Protein AF-A0A1C6LAA1-F1 (afdb_monomer)

Sequence (83 aa):
MRKMSKNAWVFQMTVHGVEPDNDVIIQELINESGGLMIGKRKISKGVSYLLVVDLLALDILMTGMAEAYPCEVSYRKAKVIKF

Radius of gyration: 12.03 Å; Cα contacts (8 Å, |Δi|>4): 136; chains: 1; bounding box: 26×26×33 Å

Secondary structure (DSSP, 8-state):
-PPPPTT-EEEEEEEES--TTTHHHHHHHHHHTT-EEEEEEEETTEEEEEEEE-HHHHHHHHHHHHHH--S-EEEEEEEPPP-

Nearest PDB structures (foldseek):
  4v7d-assembly1_BZ  TM=6.488E-01  e=9.299E-03  Escherichia coli K-12
  2rdo-assembly1_7  TM=6.750E-01  e=1.284E-02  Escherichia coli
  8p2f-assembly1_E  TM=7.338E-01  e=3.847E-02  Staphylococcus aureus subsp. aureus NCTC 8325
  4fn5-assembly1_A  TM=5.632E-01  e=9.919E-03  Pseudomonas aeruginosa PAO1
  5h7l-assembly2_B  TM=6.544E-01  e=4.377E-02  Pyrococcus horikoshii OT3

Solvent-accessible surface area (backbone atoms only — not comparable to full-atom values): 4703 Å² total; per-residue (Å²): 134,69,80,69,57,98,72,34,30,32,32,35,41,35,40,33,81,60,62,92,78,55,58,64,60,54,52,47,43,36,50,73,29,39,30,43,80,79,44,76,45,83,51,100,63,28,42,37,37,32,30,43,30,25,73,66,22,46,52,45,32,53,50,52,42,55,73,77,40,92,52,62,70,48,80,41,82,70,47,83,60,83,133

pLDDT: mean 81.32, std 11.86, range [44.16, 92.06]

Foldseek 3Di:
DDDADLFWFKKKKWFFPDDPPCVVVLVVQCVVLVKDFPDWDDDPGTIITIITHDPSSVVSSVVSCVVVPVTDMDMDGPGGDND

Structure (mmCIF, N/CA/C/O backbone):
data_AF-A0A1C6LAA1-F1
#
_entry.id   AF-A0A1C6LAA1-F1
#
loop_
_atom_site.group_PDB
_atom_site.id
_atom_site.type_symbol
_atom_site.label_atom_id
_atom_site.label_alt_id
_atom_site.label_comp_id
_atom_site.label_asym_id
_atom_site.label_entity_id
_atom_site.label_seq_id
_atom_site.pdbx_PDB_ins_code
_atom_site.Cartn_x
_atom_site.Cartn_y
_atom_site.Cartn_z
_atom_site.occupancy
_atom_site.B_iso_or_equiv
_atom_site.auth_seq_id
_atom_site.auth_comp_id
_atom_site.auth_asym_id
_atom_site.auth_atom_id
_atom_site.pdbx_PDB_model_num
ATOM 1 N N . MET A 1 1 ? 1.082 14.126 9.298 1.00 54.53 1 MET A N 1
ATOM 2 C CA . MET A 1 1 ? 0.685 12.702 9.219 1.00 54.53 1 MET A CA 1
ATOM 3 C C . MET A 1 1 ? -0.722 12.534 9.768 1.00 54.53 1 MET A C 1
ATOM 5 O O . MET A 1 1 ? -0.979 12.933 10.901 1.00 54.53 1 MET A O 1
ATOM 9 N N . ARG A 1 2 ? -1.639 12.000 8.958 1.00 64.88 2 ARG A N 1
ATOM 10 C CA . ARG A 1 2 ? -3.016 11.688 9.365 1.00 64.88 2 ARG A C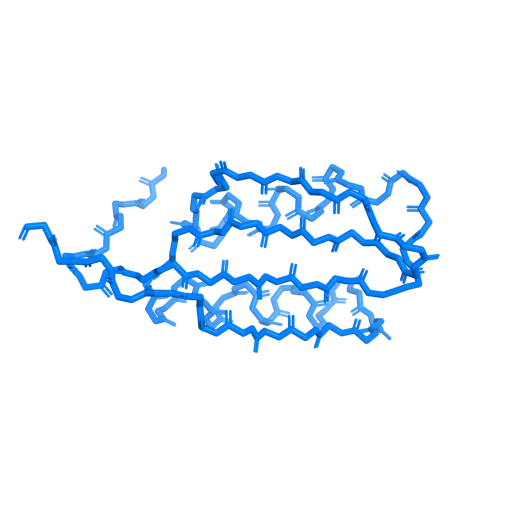A 1
ATOM 11 C C . ARG A 1 2 ? -3.019 10.494 10.331 1.00 64.88 2 ARG A C 1
ATOM 13 O O . ARG A 1 2 ? -2.251 9.558 10.147 1.00 64.88 2 ARG A O 1
ATOM 20 N N . LYS A 1 3 ? -3.883 10.509 11.352 1.00 65.25 3 LYS A N 1
ATOM 21 C CA . LYS A 1 3 ? -4.089 9.343 12.231 1.00 65.25 3 LYS A CA 1
ATOM 22 C C . LYS A 1 3 ? -4.986 8.315 11.528 1.00 65.25 3 LYS A C 1
ATOM 24 O O . LYS A 1 3 ? -6.067 8.685 11.068 1.00 65.25 3 LYS A O 1
ATOM 29 N N . MET A 1 4 ? -4.553 7.051 11.464 1.00 68.31 4 MET A N 1
ATOM 30 C CA . MET A 1 4 ? -5.374 5.937 10.963 1.00 68.31 4 MET A CA 1
ATOM 31 C C . MET A 1 4 ? -6.683 5.830 11.751 1.00 68.31 4 MET A C 1
ATOM 33 O O . MET A 1 4 ? -6.694 5.987 12.978 1.00 68.31 4 MET A O 1
ATOM 37 N N . SER A 1 5 ? -7.787 5.550 11.057 1.00 68.75 5 SER A N 1
ATOM 38 C CA . SER A 1 5 ? -9.065 5.305 11.726 1.00 68.75 5 SER A CA 1
ATOM 39 C C . SER A 1 5 ? -9.034 4.020 12.571 1.00 68.75 5 SER A C 1
ATOM 41 O O . SER A 1 5 ? -8.229 3.117 12.343 1.00 68.75 5 SER A O 1
ATOM 43 N N . LYS A 1 6 ? -9.964 3.901 13.530 1.00 69.31 6 LYS A N 1
ATOM 44 C CA . LYS A 1 6 ? -10.122 2.699 14.377 1.00 69.31 6 LYS A CA 1
ATOM 45 C C . LYS A 1 6 ? -10.467 1.421 13.588 1.00 69.31 6 LYS A C 1
ATOM 47 O O . LYS A 1 6 ? -10.368 0.334 14.141 1.00 69.31 6 LYS A O 1
ATOM 52 N N . ASN A 1 7 ? -10.845 1.547 12.312 1.00 76.31 7 ASN A N 1
ATOM 53 C CA . ASN A 1 7 ? -11.264 0.448 11.438 1.00 76.31 7 ASN A CA 1
ATOM 54 C C . ASN A 1 7 ? -10.213 0.157 10.352 1.00 76.31 7 ASN A C 1
ATOM 56 O O . ASN A 1 7 ? -10.554 0.036 9.173 1.00 76.31 7 ASN A O 1
ATOM 60 N N . ALA A 1 8 ? -8.939 0.077 10.736 1.00 82.12 8 ALA A N 1
ATOM 61 C CA . ALA A 1 8 ? -7.851 -0.296 9.838 1.00 82.12 8 ALA A CA 1
ATOM 62 C C . ALA A 1 8 ? -7.739 -1.823 9.681 1.00 82.12 8 ALA A C 1
ATOM 64 O O . ALA A 1 8 ? -8.085 -2.591 10.579 1.00 82.12 8 ALA A O 1
ATOM 65 N N . TRP A 1 9 ? -7.250 -2.275 8.529 1.00 84.94 9 TRP A N 1
ATOM 66 C CA . TRP A 1 9 ? -7.113 -3.694 8.200 1.00 84.94 9 TRP A CA 1
ATOM 67 C C . TRP A 1 9 ? -5.732 -3.962 7.624 1.00 84.94 9 TRP A C 1
ATOM 69 O O . TRP A 1 9 ? -5.091 -3.063 7.080 1.00 84.94 9 TRP A O 1
ATOM 79 N N . VAL A 1 10 ? -5.296 -5.221 7.703 1.00 88.12 10 VAL A N 1
ATOM 80 C CA . VAL A 1 10 ? -4.059 -5.634 7.048 1.00 88.12 10 VAL A CA 1
ATOM 81 C C . VAL A 1 10 ? -4.354 -6.013 5.610 1.00 88.12 10 VAL A C 1
ATOM 83 O O . VAL A 1 10 ? -5.142 -6.928 5.339 1.00 88.12 10 VAL A O 1
ATOM 86 N N . PHE A 1 11 ? -3.664 -5.348 4.699 1.00 89.25 11 PHE A N 1
ATOM 87 C CA . PHE A 1 11 ? -3.678 -5.619 3.276 1.00 89.25 11 PHE A CA 1
ATOM 88 C C . PHE A 1 11 ? -2.299 -6.051 2.807 1.00 89.25 11 PHE A C 1
ATOM 90 O O . PHE A 1 11 ? -1.275 -5.584 3.290 1.00 89.25 11 PHE A O 1
ATOM 97 N N . GLN A 1 12 ? -2.287 -6.950 1.839 1.00 90.06 12 GLN A N 1
ATOM 98 C CA . GLN A 1 12 ? -1.129 -7.241 1.025 1.00 90.06 12 GLN A CA 1
ATOM 99 C C . GLN A 1 12 ? -1.326 -6.546 -0.321 1.00 90.06 12 GLN A C 1
ATOM 101 O O . GLN A 1 12 ? -2.270 -6.864 -1.044 1.00 90.06 12 GLN A O 1
ATOM 106 N N . MET A 1 13 ? -0.434 -5.621 -0.653 1.00 90.69 13 MET A N 1
ATOM 107 C CA . MET A 1 13 ? -0.333 -5.009 -1.975 1.00 90.69 13 MET A CA 1
ATOM 108 C C . MET A 1 13 ? 0.829 -5.665 -2.710 1.00 90.69 13 MET A C 1
ATOM 110 O O . MET A 1 13 ? 1.932 -5.726 -2.175 1.00 90.69 13 MET A O 1
ATOM 114 N N . THR A 1 14 ? 0.607 -6.180 -3.912 1.00 89.38 14 THR A N 1
ATOM 115 C CA . THR A 1 14 ? 1.681 -6.724 -4.750 1.00 89.38 14 THR A CA 1
ATOM 116 C C . THR A 1 14 ? 1.767 -5.916 -6.024 1.00 89.38 14 THR A C 1
ATOM 118 O O . THR A 1 14 ? 0.776 -5.781 -6.734 1.00 89.38 14 THR A O 1
ATOM 121 N N . VAL A 1 15 ? 2.955 -5.391 -6.294 1.00 88.12 15 VAL A N 1
ATOM 122 C CA . VAL A 1 15 ? 3.241 -4.599 -7.485 1.00 88.12 15 VAL A CA 1
ATOM 123 C C . VAL A 1 15 ? 4.094 -5.462 -8.411 1.00 88.12 15 VAL A C 1
ATOM 125 O O . VAL A 1 15 ? 5.162 -5.942 -8.007 1.00 88.12 15 VAL A O 1
ATOM 128 N N . HIS A 1 16 ? 3.595 -5.717 -9.619 1.00 84.94 16 HIS A N 1
ATO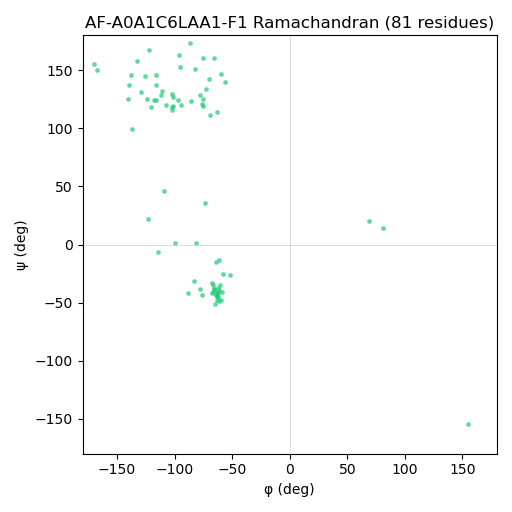M 129 C CA . HIS A 1 16 ? 4.259 -6.538 -10.631 1.00 84.94 16 HIS A CA 1
ATOM 130 C C . HIS A 1 16 ? 5.060 -5.680 -11.615 1.00 84.94 16 HIS A C 1
ATOM 132 O O . HIS A 1 16 ? 4.735 -4.520 -11.842 1.00 84.94 16 HIS A O 1
ATOM 138 N N . GLY A 1 17 ? 6.119 -6.248 -12.203 1.00 73.94 17 GLY A N 1
ATOM 139 C CA . GLY A 1 17 ? 6.908 -5.556 -13.238 1.00 73.94 17 GLY A CA 1
ATOM 140 C C . GLY A 1 17 ? 7.719 -4.357 -12.730 1.00 73.94 17 GLY A C 1
ATOM 141 O O . GLY A 1 17 ? 8.095 -3.491 -13.508 1.00 73.94 17 GLY A O 1
ATOM 142 N N . VAL A 1 18 ? 7.973 -4.295 -11.423 1.00 65.62 18 VAL A N 1
ATOM 143 C CA . VAL A 1 18 ? 8.677 -3.186 -10.773 1.00 65.62 18 VAL A CA 1
ATOM 144 C C . VAL A 1 18 ? 10.171 -3.274 -11.070 1.00 65.62 18 VAL A C 1
ATOM 146 O O . VAL A 1 18 ? 10.818 -4.253 -10.686 1.00 65.62 18 VAL A O 1
ATOM 149 N N . GLU A 1 19 ? 10.724 -2.251 -11.724 1.00 68.50 19 GLU A N 1
ATOM 150 C CA . GLU A 1 19 ? 12.175 -2.063 -11.775 1.00 68.50 19 GLU A CA 1
ATOM 151 C C . GLU A 1 19 ? 12.746 -1.891 -10.355 1.00 68.50 19 GLU A C 1
ATOM 153 O O . GLU A 1 19 ? 12.065 -1.337 -9.491 1.00 68.50 19 GLU A O 1
ATOM 158 N N . PRO A 1 20 ? 13.976 -2.366 -10.078 1.00 59.25 20 PRO A N 1
ATOM 159 C CA . PRO A 1 20 ? 14.527 -2.461 -8.721 1.00 59.25 20 PRO A CA 1
ATOM 160 C C . PRO A 1 20 ? 14.461 -1.177 -7.875 1.00 59.25 20 PRO A C 1
ATOM 162 O O . PRO A 1 20 ? 14.390 -1.281 -6.650 1.00 59.25 20 PRO A O 1
ATOM 165 N N . ASP A 1 21 ? 14.431 -0.008 -8.519 1.00 65.50 21 ASP A N 1
ATOM 166 C CA . ASP A 1 21 ? 14.610 1.306 -7.888 1.00 65.50 21 ASP A CA 1
ATOM 167 C C . ASP A 1 21 ? 13.302 2.066 -7.602 1.00 65.50 21 ASP A C 1
ATOM 169 O O . ASP A 1 21 ? 13.313 3.144 -7.014 1.00 65.50 21 ASP A O 1
ATOM 173 N N . ASN A 1 22 ? 12.147 1.479 -7.914 1.00 76.81 22 ASN A N 1
ATOM 174 C CA . ASN A 1 22 ? 10.834 2.106 -7.698 1.00 76.81 22 ASN A CA 1
ATOM 175 C C . ASN A 1 22 ? 10.305 1.987 -6.256 1.00 76.81 22 ASN A C 1
ATOM 177 O O . ASN A 1 22 ? 9.200 2.423 -5.935 1.00 76.81 22 ASN A O 1
ATOM 181 N N . ASP A 1 23 ? 11.081 1.374 -5.365 1.00 80.81 23 ASP A N 1
ATOM 182 C CA . ASP A 1 23 ? 10.652 1.107 -3.996 1.00 80.81 23 ASP A CA 1
ATOM 183 C C . ASP A 1 23 ? 10.468 2.376 -3.156 1.00 80.81 23 ASP A C 1
ATOM 185 O O . ASP A 1 23 ? 9.587 2.411 -2.302 1.00 80.81 23 ASP A O 1
ATOM 189 N N . VAL A 1 24 ? 11.276 3.410 -3.407 1.00 85.25 24 VAL A N 1
ATOM 190 C CA . VAL A 1 24 ? 11.189 4.690 -2.686 1.00 85.25 24 VAL A CA 1
ATOM 191 C C . VAL A 1 24 ? 9.842 5.354 -2.960 1.00 85.25 24 VAL A C 1
ATOM 193 O O . VAL A 1 24 ? 9.128 5.692 -2.022 1.00 85.25 24 VAL A O 1
ATOM 196 N N . ILE A 1 25 ? 9.447 5.417 -4.233 1.00 86.06 25 ILE A N 1
ATOM 197 C CA . ILE A 1 25 ? 8.190 6.040 -4.663 1.00 86.06 25 ILE A CA 1
ATOM 198 C C . ILE A 1 25 ? 6.991 5.279 -4.083 1.00 86.06 25 ILE A C 1
ATOM 200 O O . ILE A 1 25 ? 6.066 5.880 -3.544 1.00 86.06 25 ILE A O 1
ATOM 204 N N . ILE A 1 26 ? 7.013 3.941 -4.117 1.00 88.31 26 ILE A N 1
ATOM 205 C CA . ILE A 1 26 ? 5.923 3.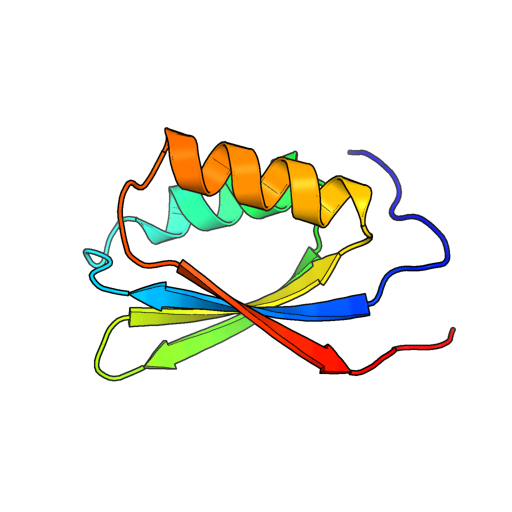133 -3.547 1.00 88.31 26 ILE A CA 1
ATOM 206 C C . ILE A 1 26 ? 5.806 3.356 -2.030 1.00 88.31 26 ILE A C 1
ATOM 208 O O . ILE A 1 26 ? 4.696 3.461 -1.505 1.00 88.31 26 ILE A O 1
ATOM 212 N N . GLN A 1 27 ? 6.929 3.444 -1.310 1.00 88.88 27 GLN A N 1
ATOM 213 C CA . GLN A 1 27 ? 6.917 3.734 0.127 1.00 88.88 27 GLN A CA 1
ATOM 214 C C . GLN A 1 27 ? 6.406 5.147 0.435 1.00 88.88 27 GLN A C 1
ATOM 216 O O . GLN A 1 27 ? 5.668 5.320 1.408 1.00 88.88 27 GLN A O 1
ATOM 221 N N . GLU A 1 28 ? 6.757 6.138 -0.382 1.00 89.69 28 GLU A N 1
ATOM 222 C CA . GLU A 1 28 ? 6.235 7.504 -0.268 1.00 89.69 28 GLU A CA 1
ATOM 223 C C . GLU A 1 28 ? 4.716 7.527 -0.449 1.00 89.69 28 GLU A C 1
ATOM 225 O O . GLU A 1 28 ? 4.017 8.002 0.444 1.00 89.69 28 GLU A O 1
ATOM 230 N N . LEU A 1 29 ? 4.190 6.885 -1.496 1.00 90.88 29 LEU A N 1
ATOM 231 C CA . LEU A 1 29 ? 2.746 6.778 -1.737 1.00 90.88 29 LEU A CA 1
ATOM 232 C C . LEU A 1 29 ? 2.002 6.096 -0.574 1.00 90.88 29 LEU A C 1
ATOM 234 O O . LEU A 1 29 ? 0.928 6.542 -0.157 1.00 90.88 29 LEU A O 1
ATOM 238 N N . ILE A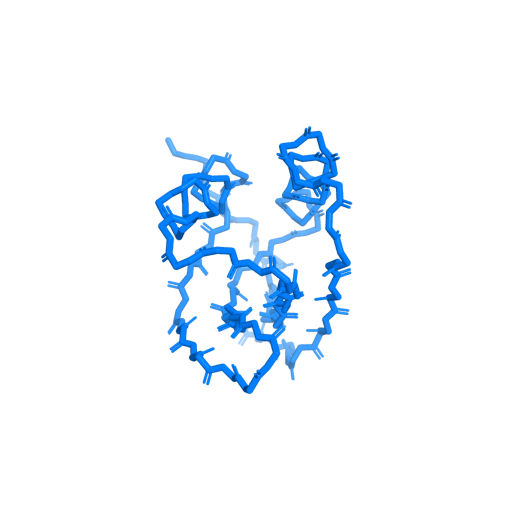 1 30 ? 2.579 5.034 0.003 1.00 91.06 30 ILE A N 1
ATOM 239 C CA . ILE A 1 30 ? 2.024 4.383 1.202 1.00 91.06 30 ILE A CA 1
ATOM 240 C C . ILE A 1 30 ? 1.953 5.379 2.367 1.00 91.06 30 ILE A C 1
ATOM 242 O O . ILE A 1 30 ? 0.907 5.484 3.013 1.00 91.06 30 ILE A O 1
ATOM 246 N N . ASN A 1 31 ? 3.024 6.127 2.626 1.00 89.75 31 ASN A N 1
ATOM 247 C CA . ASN A 1 31 ? 3.071 7.087 3.729 1.00 89.75 31 ASN A CA 1
ATOM 248 C C . ASN A 1 31 ? 2.116 8.275 3.512 1.00 89.75 31 ASN A C 1
ATOM 250 O O . ASN A 1 31 ? 1.422 8.685 4.448 1.00 89.75 31 ASN A O 1
ATOM 254 N N . GLU A 1 32 ? 2.039 8.804 2.292 1.00 90.81 32 GLU A N 1
ATOM 255 C CA . GLU A 1 32 ? 1.161 9.920 1.918 1.00 90.81 32 GLU A CA 1
ATOM 256 C C . GLU A 1 32 ? -0.320 9.551 2.020 1.00 90.81 32 GLU A C 1
ATOM 258 O O . GLU A 1 32 ? -1.122 10.337 2.533 1.00 90.81 32 GLU A O 1
ATOM 263 N N . SER A 1 33 ? -0.675 8.317 1.647 1.00 89.94 33 SER A N 1
ATOM 264 C CA . SER A 1 33 ? -2.033 7.791 1.839 1.00 89.94 33 SER A CA 1
ATOM 265 C C . SER A 1 33 ? -2.444 7.664 3.315 1.00 89.94 33 SER A C 1
ATOM 267 O O . SER A 1 33 ? -3.629 7.528 3.629 1.00 89.94 33 SER A O 1
ATOM 269 N N . GLY A 1 34 ? -1.485 7.731 4.247 1.00 88.88 34 GLY A N 1
ATOM 270 C CA . GLY A 1 34 ? -1.702 7.484 5.673 1.00 88.88 34 GLY A CA 1
ATOM 271 C C . GLY A 1 34 ? -1.725 5.999 6.042 1.00 88.88 34 GLY A C 1
ATOM 272 O O . GLY A 1 34 ? -2.167 5.654 7.143 1.00 88.88 34 GLY A O 1
ATOM 273 N N . GLY A 1 35 ? -1.275 5.129 5.136 1.00 88.94 35 GLY A N 1
ATOM 274 C CA . GLY A 1 35 ? -1.021 3.725 5.414 1.00 88.94 35 GLY A CA 1
ATOM 275 C C . GLY A 1 35 ? 0.257 3.513 6.217 1.00 88.94 35 GLY A C 1
ATOM 276 O O . GLY A 1 35 ? 1.144 4.361 6.267 1.00 88.94 35 GLY A O 1
ATOM 277 N N . LEU A 1 36 ? 0.359 2.345 6.845 1.00 89.50 36 LEU A N 1
ATOM 278 C CA . LEU A 1 36 ? 1.555 1.920 7.563 1.00 89.50 36 LEU A CA 1
ATOM 279 C C . LEU A 1 36 ? 2.092 0.630 6.951 1.00 89.50 36 LEU A C 1
ATOM 281 O O . LEU A 1 36 ? 1.426 -0.405 7.001 1.00 89.50 36 LEU A O 1
ATOM 285 N N . MET A 1 37 ? 3.314 0.660 6.427 1.00 91.25 37 MET A N 1
ATOM 286 C CA . MET A 1 37 ? 4.004 -0.557 6.007 1.00 91.25 37 MET A CA 1
ATOM 287 C C . MET A 1 37 ? 4.523 -1.322 7.229 1.00 91.25 37 MET A C 1
ATOM 289 O O . MET A 1 37 ? 5.274 -0.786 8.038 1.00 91.25 37 MET A O 1
ATOM 293 N N . ILE A 1 38 ? 4.148 -2.595 7.339 1.00 90.94 38 ILE A N 1
ATOM 294 C CA . ILE A 1 38 ? 4.588 -3.504 8.412 1.00 90.94 38 ILE A CA 1
ATOM 295 C C . ILE A 1 38 ? 5.445 -4.664 7.894 1.00 90.94 38 ILE A C 1
ATOM 297 O O . ILE A 1 38 ? 5.986 -5.439 8.679 1.00 90.94 38 ILE A O 1
ATOM 301 N N . GLY A 1 39 ? 5.579 -4.804 6.576 1.00 89.94 39 GLY A N 1
ATOM 302 C CA . GLY A 1 39 ? 6.457 -5.798 5.979 1.00 89.94 39 GLY A CA 1
ATOM 303 C C . GLY A 1 39 ? 6.626 -5.601 4.481 1.00 89.94 39 GLY A C 1
ATOM 304 O O . GLY A 1 39 ? 5.759 -5.050 3.807 1.00 89.94 39 GLY A O 1
ATOM 305 N N . LYS A 1 40 ? 7.745 -6.097 3.959 1.00 90.12 40 LYS A N 1
ATOM 306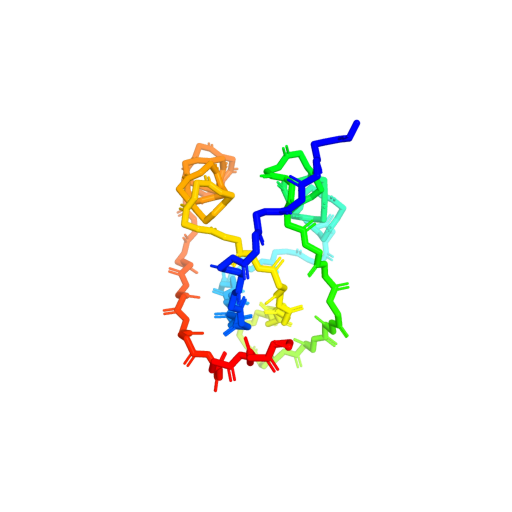 C CA . LYS A 1 40 ? 8.079 -6.088 2.536 1.00 90.12 40 LYS A CA 1
ATOM 307 C C . LYS A 1 40 ? 8.734 -7.413 2.172 1.00 90.12 40 LYS A C 1
ATOM 309 O O . LYS A 1 40 ? 9.581 -7.917 2.91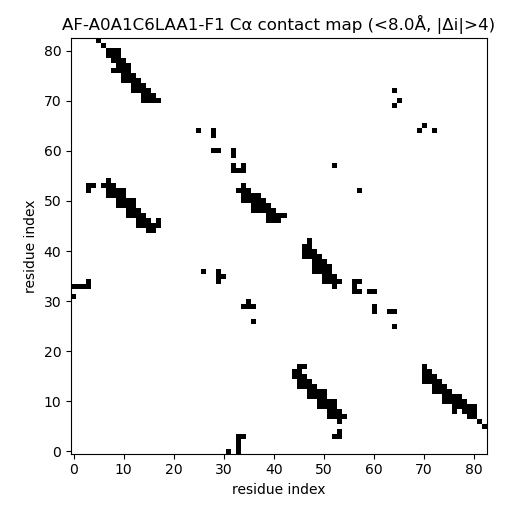0 1.00 90.12 40 LYS A O 1
ATOM 314 N N . ARG A 1 41 ? 8.359 -7.980 1.028 1.00 88.19 41 ARG A N 1
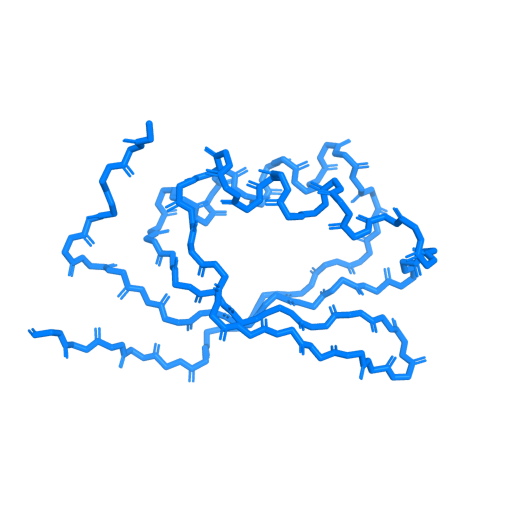ATOM 315 C CA . ARG A 1 41 ? 8.920 -9.228 0.507 1.00 88.19 41 ARG A CA 1
ATOM 316 C C . ARG A 1 41 ? 9.095 -9.139 -1.004 1.00 88.19 41 ARG A C 1
ATOM 318 O O . ARG A 1 41 ? 8.131 -8.909 -1.728 1.00 88.19 41 ARG A O 1
ATOM 325 N N . LYS A 1 42 ? 10.312 -9.394 -1.487 1.00 85.50 42 LYS A N 1
ATOM 326 C CA . LYS A 1 42 ? 10.568 -9.585 -2.921 1.00 85.50 42 LYS A CA 1
ATOM 327 C C . LYS A 1 42 ? 10.018 -10.946 -3.360 1.00 85.50 42 LYS A C 1
ATOM 329 O O . LYS A 1 42 ? 10.230 -11.950 -2.676 1.00 85.50 42 LYS A O 1
ATOM 334 N N . ILE A 1 43 ? 9.312 -10.974 -4.483 1.00 83.62 43 ILE A N 1
ATOM 335 C CA . ILE A 1 43 ? 8.793 -12.191 -5.117 1.00 83.62 43 ILE A CA 1
ATOM 336 C C . ILE A 1 43 ? 9.342 -12.294 -6.545 1.00 83.62 43 ILE A C 1
ATOM 338 O O . ILE A 1 43 ? 9.896 -11.335 -7.074 1.00 83.62 43 ILE A O 1
ATOM 342 N N . SER A 1 44 ? 9.197 -13.455 -7.188 1.00 78.94 44 SER A N 1
ATOM 343 C CA . SER A 1 44 ? 9.788 -13.717 -8.512 1.00 78.94 44 SER A CA 1
ATOM 344 C C . SER A 1 44 ? 9.356 -12.735 -9.609 1.00 78.94 44 SER A C 1
ATOM 346 O O . SER A 1 44 ? 10.101 -12.542 -10.562 1.00 78.94 44 SER A O 1
ATOM 348 N N . LYS A 1 45 ? 8.179 -12.107 -9.480 1.00 77.50 45 LYS A N 1
ATOM 349 C CA . LYS A 1 45 ? 7.607 -11.175 -10.469 1.00 77.50 45 LYS A CA 1
ATOM 350 C C . LYS A 1 45 ? 7.284 -9.781 -9.909 1.00 77.50 45 LYS A C 1
ATOM 352 O O . LYS A 1 45 ? 6.417 -9.107 -10.459 1.00 77.50 45 LYS A O 1
ATOM 357 N N . GLY A 1 46 ? 7.911 -9.361 -8.807 1.00 85.25 46 GLY A N 1
ATOM 358 C CA . GLY A 1 46 ? 7.628 -8.052 -8.212 1.00 85.25 46 GLY A CA 1
ATOM 359 C C . GLY A 1 46 ? 7.929 -7.945 -6.722 1.00 85.25 46 GLY A C 1
ATOM 360 O O . GLY A 1 46 ? 8.756 -8.682 -6.174 1.00 85.25 46 GLY A O 1
ATOM 361 N N . V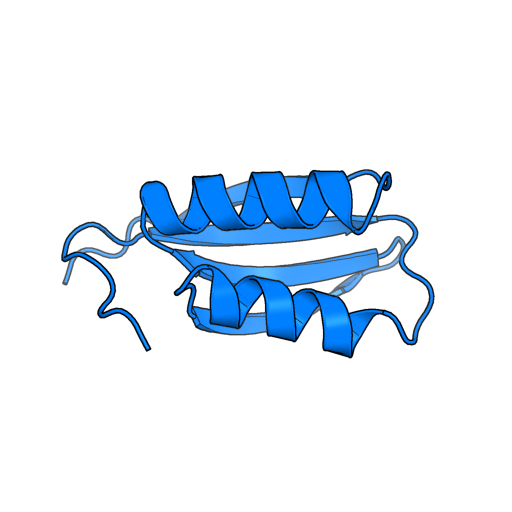AL A 1 47 ? 7.230 -7.032 -6.053 1.00 88.12 47 VAL A N 1
ATOM 362 C CA . VAL A 1 47 ? 7.374 -6.789 -4.614 1.00 88.12 47 VAL A CA 1
ATOM 363 C C . VAL A 1 47 ? 6.003 -6.821 -3.951 1.00 88.12 47 VAL A C 1
ATOM 365 O O . VAL A 1 47 ? 5.056 -6.196 -4.423 1.00 88.12 47 VAL A O 1
ATOM 368 N N . SER A 1 48 ? 5.895 -7.568 -2.853 1.00 89.19 48 SER A N 1
ATOM 369 C CA . SER A 1 48 ? 4.719 -7.577 -1.987 1.00 89.19 48 SER A CA 1
ATOM 370 C C . SER A 1 48 ? 4.981 -6.752 -0.731 1.00 89.19 48 SER A C 1
ATOM 372 O O . SER A 1 48 ? 5.958 -6.979 -0.015 1.00 89.19 48 SER A O 1
ATOM 374 N N . TYR A 1 49 ? 4.061 -5.847 -0.438 1.00 91.00 49 TYR A N 1
ATOM 375 C CA . TYR A 1 49 ? 4.029 -4.982 0.729 1.00 91.00 49 TYR A CA 1
ATOM 376 C C . TYR A 1 49 ? 2.877 -5.414 1.630 1.00 91.00 49 TYR A C 1
ATOM 378 O O . TYR A 1 49 ? 1.759 -5.634 1.163 1.00 91.00 49 TYR A O 1
ATOM 386 N N . LEU A 1 50 ? 3.147 -5.551 2.922 1.00 92.06 50 LEU A N 1
ATOM 387 C CA . LEU A 1 50 ? 2.141 -5.798 3.943 1.00 92.06 50 LEU A CA 1
ATOM 388 C C . LEU A 1 50 ? 1.866 -4.477 4.658 1.00 92.06 50 LEU A C 1
ATOM 390 O O . LEU A 1 50 ? 2.776 -3.880 5.233 1.00 92.06 50 LEU A O 1
ATOM 394 N N . LEU A 1 51 ? 0.622 -4.024 4.594 1.00 92.06 51 LEU A N 1
ATOM 395 C CA . LEU A 1 51 ? 0.194 -2.683 4.965 1.00 92.06 51 LEU A CA 1
ATOM 396 C C . LEU A 1 51 ? -0.936 -2.752 5.988 1.00 92.06 51 LEU A C 1
ATOM 398 O O . LEU A 1 51 ? -1.801 -3.619 5.890 1.00 92.06 51 LEU A O 1
ATOM 402 N N . VAL A 1 52 ? -0.972 -1.807 6.919 1.00 90.06 52 VAL A N 1
ATOM 403 C CA . VAL A 1 52 ? -2.157 -1.482 7.715 1.00 90.06 52 VAL A CA 1
ATOM 404 C C . VAL A 1 52 ? -2.757 -0.212 7.125 1.00 90.06 52 VAL A C 1
ATOM 406 O O . VAL A 1 52 ? -2.107 0.830 7.121 1.00 90.06 52 VAL A O 1
ATOM 409 N N . VAL A 1 53 ? -3.975 -0.306 6.596 1.00 89.38 53 VAL A N 1
ATOM 410 C CA . VAL A 1 53 ? -4.682 0.821 5.965 1.00 89.38 53 VAL A CA 1
ATOM 411 C C . VAL A 1 53 ? -6.150 0.820 6.377 1.00 89.38 53 VAL A C 1
ATOM 413 O O . VAL A 1 53 ? -6.754 -0.238 6.578 1.00 89.38 53 VAL A O 1
ATOM 416 N N . ASP A 1 54 ? -6.737 2.008 6.510 1.00 88.50 54 ASP A N 1
ATOM 417 C CA . ASP A 1 54 ? -8.192 2.155 6.510 1.00 88.50 54 ASP A CA 1
ATOM 418 C C . ASP A 1 54 ? -8.733 2.304 5.080 1.00 88.50 54 ASP A C 1
ATOM 420 O O . ASP A 1 54 ? -7.965 2.368 4.123 1.00 88.50 54 ASP A O 1
ATOM 424 N N . LEU A 1 55 ? -10.060 2.304 4.917 1.00 85.50 55 LEU A N 1
ATOM 425 C CA . LEU A 1 55 ? -10.680 2.350 3.587 1.00 85.50 55 LEU A CA 1
ATOM 426 C C . LEU A 1 55 ? -10.313 3.611 2.797 1.00 85.50 55 LEU A C 1
ATOM 428 O O . LEU A 1 55 ? -10.166 3.527 1.584 1.00 85.50 55 LEU A O 1
ATOM 432 N N . LEU A 1 56 ? -10.143 4.755 3.466 1.00 88.81 56 LEU A N 1
ATOM 433 C CA . LEU A 1 56 ? -9.803 6.001 2.783 1.00 88.81 56 LEU A CA 1
ATOM 434 C C . LEU A 1 56 ? -8.313 6.037 2.418 1.00 88.81 56 LEU A C 1
ATOM 436 O O . LEU A 1 56 ? -7.965 6.475 1.330 1.00 88.81 56 LEU A O 1
ATOM 440 N N . ALA A 1 57 ? -7.438 5.529 3.287 1.00 90.12 57 ALA A N 1
ATOM 441 C CA . ALA A 1 57 ? -6.029 5.341 2.951 1.00 90.12 57 ALA A CA 1
ATOM 442 C C . ALA A 1 57 ? -5.851 4.370 1.771 1.00 90.12 57 ALA A C 1
ATOM 444 O O . ALA A 1 57 ? -5.034 4.616 0.890 1.00 90.12 57 ALA A O 1
ATOM 445 N N . LEU A 1 58 ? -6.642 3.293 1.713 1.00 89.38 58 LEU A N 1
ATOM 446 C CA . LEU A 1 58 ? -6.608 2.357 0.589 1.00 89.38 58 LEU A CA 1
ATOM 447 C C . LEU A 1 58 ? -7.020 3.031 -0.728 1.00 89.38 58 LEU A C 1
ATOM 449 O O . LEU A 1 58 ? -6.345 2.829 -1.728 1.00 89.38 58 LEU A O 1
ATOM 453 N N . ASP A 1 59 ? -8.080 3.838 -0.720 1.00 90.31 59 ASP A N 1
ATOM 454 C CA . ASP A 1 59 ? -8.561 4.561 -1.906 1.00 90.31 59 ASP A CA 1
ATOM 455 C C . ASP A 1 59 ? -7.528 5.575 -2.432 1.00 90.31 59 ASP A C 1
ATOM 457 O O . ASP A 1 59 ? -7.205 5.593 -3.623 1.00 90.31 59 ASP A O 1
ATOM 461 N N . ILE A 1 60 ? -6.915 6.347 -1.525 1.00 91.69 60 ILE A N 1
ATOM 462 C CA . ILE A 1 60 ? -5.830 7.281 -1.865 1.00 91.69 60 ILE A CA 1
ATOM 463 C C . ILE A 1 60 ? -4.627 6.520 -2.431 1.00 91.69 60 ILE A C 1
ATOM 465 O O . ILE A 1 60 ? -4.079 6.916 -3.457 1.00 91.69 60 ILE A O 1
ATOM 469 N N . LEU A 1 61 ? -4.233 5.409 -1.798 1.00 91.50 61 LEU A N 1
ATOM 470 C CA . LEU A 1 61 ? -3.117 4.590 -2.267 1.00 91.50 61 LEU A CA 1
ATOM 471 C C . LEU A 1 61 ? -3.401 3.987 -3.646 1.00 91.50 61 LEU A C 1
ATOM 473 O O . LEU A 1 61 ? -2.521 3.986 -4.497 1.00 91.50 61 LEU A O 1
ATOM 477 N N . MET A 1 62 ? -4.611 3.478 -3.883 1.00 90.12 62 MET A N 1
ATOM 478 C CA . MET A 1 62 ? -5.005 2.932 -5.185 1.00 90.12 62 MET A CA 1
ATOM 479 C C . MET A 1 62 ? -4.961 4.000 -6.279 1.00 90.12 62 MET A C 1
ATOM 481 O O . MET A 1 62 ? -4.452 3.729 -7.364 1.00 90.12 62 MET A O 1
ATOM 485 N N . THR A 1 63 ? -5.432 5.210 -5.975 1.00 91.06 63 THR A N 1
ATOM 486 C CA . THR A 1 63 ? -5.398 6.347 -6.906 1.00 91.06 63 THR A CA 1
ATOM 487 C C . THR A 1 63 ? -3.959 6.764 -7.211 1.00 91.06 63 THR A C 1
ATOM 489 O O . THR A 1 63 ? -3.567 6.789 -8.374 1.00 91.06 63 THR A O 1
ATOM 492 N N . GLY A 1 64 ? -3.136 6.984 -6.180 1.00 89.50 64 GLY A N 1
ATOM 493 C CA . GLY A 1 64 ? -1.734 7.371 -6.355 1.00 89.50 64 GLY A CA 1
ATOM 494 C C . GLY A 1 64 ? -0.908 6.308 -7.085 1.00 89.50 64 GLY A C 1
ATOM 495 O O . GLY A 1 64 ? -0.086 6.637 -7.935 1.00 89.50 64 GLY A O 1
ATOM 496 N N . MET A 1 65 ? -1.169 5.022 -6.826 1.00 88.31 65 MET A N 1
ATOM 497 C CA . MET A 1 65 ? -0.532 3.930 -7.567 1.00 88.31 65 MET A CA 1
ATOM 498 C C . MET A 1 65 ? -0.967 3.903 -9.035 1.00 88.31 65 MET A C 1
ATOM 500 O O . MET A 1 65 ? -0.115 3.691 -9.889 1.00 88.31 65 MET A O 1
ATOM 504 N N . ALA A 1 66 ? -2.247 4.134 -9.342 1.00 85.38 66 ALA A N 1
ATOM 505 C CA . ALA A 1 66 ? -2.737 4.158 -10.722 1.00 85.38 66 ALA A CA 1
ATOM 506 C C . ALA A 1 66 ? -2.167 5.334 -11.536 1.00 85.38 66 ALA A C 1
ATOM 508 O O . ALA A 1 66 ? -1.915 5.181 -12.731 1.00 85.38 66 ALA A O 1
ATOM 509 N N . GLU A 1 67 ? -1.947 6.485 -10.897 1.00 84.50 67 GLU A N 1
ATOM 510 C CA . GLU A 1 67 ? -1.351 7.670 -11.528 1.00 84.50 67 GLU A CA 1
A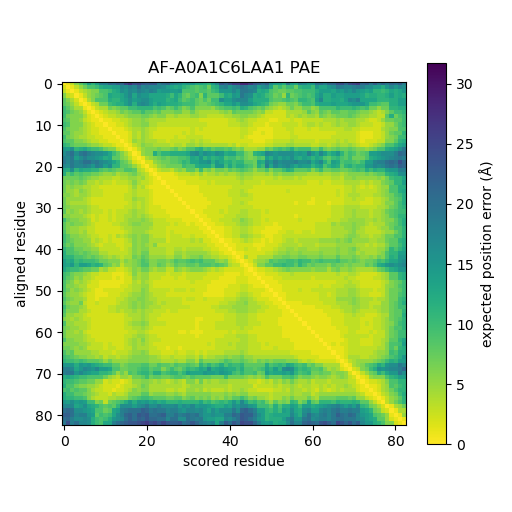TOM 511 C C . GLU A 1 67 ? 0.167 7.536 -11.710 1.00 84.50 67 GLU A C 1
ATOM 513 O O . GLU A 1 67 ? 0.693 7.870 -12.773 1.00 84.50 67 GLU A O 1
ATOM 518 N N . ALA A 1 68 ? 0.877 7.034 -10.694 1.00 79.25 68 ALA A N 1
ATOM 519 C CA . ALA A 1 68 ? 2.337 6.935 -10.709 1.00 79.25 68 ALA A CA 1
ATOM 520 C C . ALA A 1 68 ? 2.861 5.682 -11.433 1.00 79.25 68 ALA A C 1
ATOM 522 O O . ALA A 1 68 ? 3.946 5.715 -12.016 1.00 79.25 68 ALA A O 1
ATOM 523 N N . TYR A 1 69 ? 2.112 4.574 -11.401 1.00 72.31 69 TYR A N 1
ATOM 524 C CA . TYR A 1 69 ? 2.526 3.283 -11.949 1.00 72.31 69 TYR A CA 1
ATOM 525 C C . TYR A 1 69 ? 1.388 2.605 -12.724 1.00 72.31 69 TYR A C 1
ATOM 527 O O . TYR A 1 69 ? 0.590 1.876 -12.130 1.00 72.31 69 TYR A O 1
ATOM 535 N N . PRO A 1 70 ? 1.368 2.697 -14.067 1.00 65.38 70 PRO A N 1
ATOM 536 C CA . PRO A 1 70 ? 0.445 1.936 -14.915 1.00 65.38 70 PRO A CA 1
ATOM 537 C C . PRO A 1 70 ? 0.839 0.445 -15.014 1.00 65.38 70 PRO A C 1
ATOM 539 O O . PRO A 1 70 ? 0.712 -0.184 -16.064 1.00 65.38 70 PRO A O 1
ATOM 542 N N . CYS A 1 71 ? 1.364 -0.125 -13.930 1.00 67.38 71 CYS A N 1
ATOM 543 C CA . CYS A 1 71 ? 1.738 -1.526 -13.810 1.00 67.38 71 CYS A CA 1
ATOM 544 C C . CYS A 1 71 ? 0.611 -2.319 -13.142 1.00 67.38 71 CYS A C 1
ATOM 546 O O . CYS A 1 71 ? -0.269 -1.774 -12.480 1.00 67.38 71 CYS A O 1
ATOM 548 N N . GLU A 1 72 ? 0.652 -3.641 -13.278 1.00 78.62 72 GLU A N 1
ATOM 549 C CA . GLU A 1 72 ? -0.329 -4.509 -12.637 1.00 78.62 72 GLU A CA 1
ATOM 550 C C . GLU A 1 72 ? -0.124 -4.502 -11.109 1.00 78.62 72 GLU A C 1
ATOM 552 O O . GLU A 1 72 ? 0.884 -4.995 -10.587 1.00 78.62 72 GLU A O 1
ATOM 557 N N . VAL A 1 73 ? -1.088 -3.923 -10.385 1.00 85.12 73 VAL A N 1
ATOM 558 C CA . VAL A 1 73 ? -1.131 -3.902 -8.918 1.00 85.12 73 VAL A CA 1
ATOM 559 C C . VAL A 1 73 ? -2.289 -4.761 -8.438 1.00 85.12 73 VAL A C 1
ATOM 561 O O . VAL A 1 73 ? -3.429 -4.592 -8.867 1.00 85.12 73 VAL A O 1
ATOM 564 N N . SER A 1 74 ? -2.011 -5.676 -7.512 1.00 85.50 74 SER A N 1
ATOM 565 C CA . SER A 1 74 ? -3.036 -6.498 -6.872 1.00 85.50 74 SER A CA 1
ATOM 566 C C . SER A 1 74 ? -3.128 -6.215 -5.376 1.00 85.50 74 SER A C 1
ATOM 568 O O . SER A 1 74 ? -2.121 -6.116 -4.670 1.00 85.50 74 SER A O 1
ATOM 570 N N . TYR A 1 75 ? -4.361 -6.125 -4.880 1.00 85.19 75 TYR A N 1
ATOM 571 C CA . TYR A 1 75 ? -4.661 -5.903 -3.471 1.00 85.19 75 TYR A CA 1
ATOM 572 C C . TYR A 1 75 ? -5.397 -7.112 -2.910 1.00 85.19 75 TYR A C 1
ATOM 574 O O . TYR A 1 75 ? -6.455 -7.508 -3.401 1.00 85.19 75 TYR A O 1
ATOM 582 N N . ARG A 1 76 ? -4.858 -7.695 -1.842 1.00 83.50 76 ARG A N 1
ATOM 583 C CA . ARG A 1 76 ? -5.502 -8.780 -1.107 1.00 83.50 76 ARG A CA 1
ATOM 584 C C . ARG A 1 76 ? -5.635 -8.397 0.351 1.00 83.50 76 ARG A C 1
ATOM 586 O O . ARG A 1 76 ? -4.657 -8.124 1.036 1.00 83.50 76 ARG A O 1
ATOM 593 N N . LYS A 1 77 ? -6.855 -8.456 0.864 1.00 80.62 77 LYS A N 1
ATOM 594 C CA . LYS A 1 77 ? -7.104 -8.378 2.300 1.00 80.62 77 LYS A CA 1
ATOM 595 C C . LYS A 1 77 ? -6.449 -9.577 2.991 1.00 80.62 77 LYS A C 1
ATOM 597 O O . LYS A 1 77 ? -6.842 -10.715 2.743 1.00 80.62 77 LYS A O 1
ATOM 602 N N . ALA A 1 78 ? -5.438 -9.329 3.819 1.00 68.88 78 ALA A N 1
ATOM 603 C CA . ALA A 1 78 ? -4.651 -10.387 4.448 1.00 68.88 78 ALA A CA 1
ATOM 604 C C . ALA A 1 78 ? -5.276 -10.844 5.774 1.00 68.88 78 ALA A C 1
ATOM 606 O O . ALA A 1 78 ? -5.339 -12.044 6.037 1.00 68.88 78 ALA A O 1
ATOM 607 N N . LYS A 1 79 ? -5.773 -9.908 6.601 1.00 66.00 79 LYS A N 1
ATOM 608 C CA . LYS A 1 79 ? -6.486 -10.211 7.857 1.00 66.00 79 LYS A CA 1
ATOM 609 C C . LYS A 1 79 ? -7.203 -8.973 8.414 1.00 66.00 79 LYS A C 1
ATOM 611 O O . LYS A 1 79 ? -6.737 -7.848 8.249 1.00 66.00 79 LYS A O 1
ATOM 616 N N . VAL A 1 80 ? -8.311 -9.179 9.127 1.00 53.97 80 VAL A N 1
ATOM 617 C CA . VAL A 1 80 ? -8.894 -8.161 10.024 1.00 53.97 80 VAL A CA 1
ATOM 618 C C . VAL A 1 80 ? -8.048 -8.118 11.289 1.00 53.97 80 VAL A C 1
ATOM 620 O O . VAL A 1 80 ? -7.941 -9.142 11.965 1.00 53.97 80 VAL A O 1
ATOM 623 N N . ILE A 1 81 ? -7.463 -6.974 11.631 1.00 45.94 81 ILE A N 1
ATOM 624 C CA . ILE A 1 81 ? -6.973 -6.757 12.996 1.00 45.94 81 ILE A CA 1
ATOM 625 C C . ILE A 1 81 ? -8.099 -6.043 13.741 1.00 45.94 81 ILE A C 1
ATOM 627 O O . ILE A 1 81 ? -8.545 -4.985 13.313 1.00 45.94 81 ILE A O 1
ATOM 631 N N . LYS A 1 82 ? -8.598 -6.652 14.818 1.00 44.16 82 LYS A N 1
ATOM 632 C CA . LYS A 1 82 ? -9.426 -5.959 15.809 1.00 44.16 82 LYS A CA 1
ATOM 633 C C . LYS A 1 82 ? -8.488 -5.556 16.946 1.00 44.16 82 LYS A C 1
ATOM 635 O O . LYS A 1 82 ? -7.771 -6.427 17.438 1.00 44.16 82 LYS A O 1
ATOM 640 N N . PHE A 1 83 ? -8.457 -4.269 17.277 1.00 46.38 83 PHE A N 1
ATOM 641 C CA . PHE A 1 83 ? -7.781 -3.740 18.464 1.00 46.38 83 PHE A CA 1
ATOM 642 C C . PHE A 1 83 ? -8.733 -3.762 19.656 1.00 46.38 83 PHE A C 1
ATOM 644 O O . PHE A 1 83 ? -9.941 -3.508 19.430 1.00 46.38 83 PHE A O 1
#

Mean predicted aligned error: 6.08 Å